Protein AF-A0A8X6VXZ6-F1 (afdb_monomer_lite)

pLDDT: mean 84.39, std 12.05, range [46.38, 98.5]

Foldseek 3Di:
DDPDDPDPDDVCVVDPDDPPDDPPPPVVVVVVVVVVVVVVVVVVVVVVVVVVVVVVVVVVVPDDDDADQADFDWDQAQDDDPPDDSVPDDRTDDRDGDDDDD

Radius of gyration: 27.89 Å; chains: 1; bounding box: 62×30×60 Å

Secondary structure (DSSP, 8-state):
----PPP---HHHHS---TTSPPPPHHHHHHHHHHHHHHHHHHHHHHHHHHHHHHHHHHHH-PPPPPPTT-EEEEE--PPPTTS-GGGS--EEEEEE-----

Sequence (102 aa):
MLFGRDLRLPADLLFSRPPDAPLVPVEYIEKLQAWMEEMHHLARERIGMASEKMKTRYDARATGHDLHESDRVWLWNPKRRKGLSPKLQTNWEGPYSHKKTE

Organism: Trichonephila clavipes (NCBI:txid2585209)

Structure (mmCIF, N/CA/C/O backbone):
data_AF-A0A8X6VXZ6-F1
#
_entry.id   AF-A0A8X6VXZ6-F1
#
loop_
_atom_site.group_PDB
_atom_site.id
_atom_site.type_symbol
_atom_site.label_atom_id
_atom_site.label_alt_id
_atom_site.label_comp_id
_atom_site.label_asym_id
_atom_site.label_entity_id
_atom_site.label_seq_id
_atom_site.pdbx_PDB_ins_code
_atom_site.Cartn_x
_atom_site.Cartn_y
_atom_site.Cartn_z
_atom_site.occupancy
_atom_site.B_iso_or_equiv
_atom_site.auth_seq_id
_atom_site.auth_comp_id
_atom_site.auth_asym_id
_atom_site.auth_atom_id
_atom_site.pdbx_PDB_model_num
ATOM 1 N N . MET A 1 1 ? -36.541 -16.446 -15.510 1.00 46.38 1 MET A N 1
ATOM 2 C CA . MET A 1 1 ? -36.824 -17.329 -14.359 1.00 46.38 1 MET A CA 1
ATOM 3 C C . MET A 1 1 ? -35.966 -16.871 -13.192 1.00 46.38 1 MET A C 1
ATOM 5 O O . MET A 1 1 ? -34.751 -16.889 -13.323 1.00 46.38 1 MET A O 1
ATOM 9 N N . LEU A 1 2 ? -36.586 -16.395 -12.109 1.00 50.66 2 LEU A N 1
ATOM 10 C CA . LEU A 1 2 ? -35.912 -15.992 -10.872 1.00 50.66 2 LEU A CA 1
ATOM 11 C C . LEU A 1 2 ? -36.234 -17.068 -9.829 1.00 50.66 2 LEU A C 1
ATOM 13 O O . LEU A 1 2 ? -37.326 -17.078 -9.275 1.00 50.66 2 LEU A O 1
ATOM 17 N N . PHE A 1 3 ? -35.331 -18.018 -9.598 1.00 59.31 3 PHE A N 1
ATOM 18 C CA . PHE A 1 3 ? -35.468 -18.919 -8.451 1.00 59.31 3 PHE A CA 1
ATOM 19 C C . PHE A 1 3 ? -34.805 -18.246 -7.248 1.00 59.31 3 PHE A C 1
ATOM 21 O O . PHE A 1 3 ? -33.683 -18.572 -6.875 1.00 59.31 3 PHE A O 1
ATOM 28 N N . GLY A 1 4 ? -35.480 -17.234 -6.703 1.00 61.75 4 GLY A N 1
ATOM 29 C CA . GLY A 1 4 ? -35.084 -16.551 -5.477 1.00 61.75 4 GLY A CA 1
ATOM 30 C C . GLY A 1 4 ? -35.921 -17.083 -4.325 1.00 61.75 4 GLY A C 1
ATOM 31 O O . GLY A 1 4 ? -37.127 -16.871 -4.298 1.00 61.75 4 GLY A O 1
ATOM 32 N N . ARG A 1 5 ? -35.298 -17.803 -3.392 1.00 70.12 5 ARG A N 1
ATOM 33 C CA . ARG A 1 5 ? -35.876 -17.963 -2.055 1.00 70.12 5 ARG A CA 1
ATOM 34 C C . ARG A 1 5 ? -35.703 -16.628 -1.341 1.00 70.12 5 ARG A C 1
ATOM 36 O O . ARG A 1 5 ? -34.630 -16.034 -1.463 1.00 70.12 5 ARG A O 1
ATOM 43 N N . ASP A 1 6 ? -36.719 -16.186 -0.609 1.00 68.50 6 ASP A N 1
ATOM 44 C CA . ASP A 1 6 ? -36.610 -14.980 0.207 1.00 68.50 6 ASP A CA 1
ATOM 45 C C . ASP A 1 6 ? -35.395 -15.095 1.136 1.00 68.50 6 ASP A C 1
ATOM 47 O O . ASP A 1 6 ? -35.172 -16.129 1.779 1.00 68.50 6 ASP A O 1
ATOM 51 N N . LEU A 1 7 ? -34.571 -14.044 1.162 1.00 68.94 7 LEU A N 1
ATOM 52 C CA . LEU A 1 7 ? -33.458 -13.932 2.099 1.00 68.94 7 LEU A CA 1
ATOM 53 C C . LEU A 1 7 ? -34.027 -14.078 3.511 1.00 68.94 7 LEU A C 1
ATOM 55 O O . LEU A 1 7 ? -34.847 -13.268 3.943 1.00 68.94 7 LEU A O 1
ATOM 59 N N . ARG A 1 8 ? -33.602 -15.124 4.229 1.00 72.50 8 ARG A N 1
ATOM 60 C CA . ARG A 1 8 ? -34.012 -15.349 5.616 1.00 72.50 8 ARG A CA 1
ATOM 61 C C . ARG A 1 8 ? -33.408 -14.243 6.477 1.00 72.50 8 ARG A C 1
ATOM 63 O O . ARG A 1 8 ? -32.251 -14.327 6.882 1.00 72.50 8 ARG A O 1
ATOM 70 N N . LEU A 1 9 ? -34.197 -13.199 6.708 1.00 74.94 9 LEU A N 1
ATOM 71 C CA . LEU A 1 9 ? -33.844 -12.102 7.596 1.00 74.94 9 LEU A CA 1
ATOM 72 C C . LEU A 1 9 ? -33.655 -12.644 9.024 1.00 74.94 9 LEU A C 1
ATOM 74 O O . LEU A 1 9 ? -34.444 -13.488 9.466 1.00 74.94 9 LEU A O 1
ATOM 78 N N . PRO A 1 10 ? -32.617 -12.186 9.745 1.00 77.94 10 PRO A N 1
ATOM 79 C CA . PRO A 1 10 ? -32.499 -12.395 11.181 1.00 77.94 10 PRO A CA 1
ATOM 80 C C . PRO A 1 10 ? -33.806 -12.044 11.899 1.00 77.94 10 PRO A C 1
ATOM 82 O O . PRO A 1 10 ? -34.454 -11.052 11.560 1.00 77.94 10 PRO A O 1
ATOM 85 N N . ALA A 1 11 ? -34.185 -12.850 12.895 1.00 72.44 11 ALA A N 1
ATOM 86 C CA . ALA A 1 11 ? -35.417 -12.654 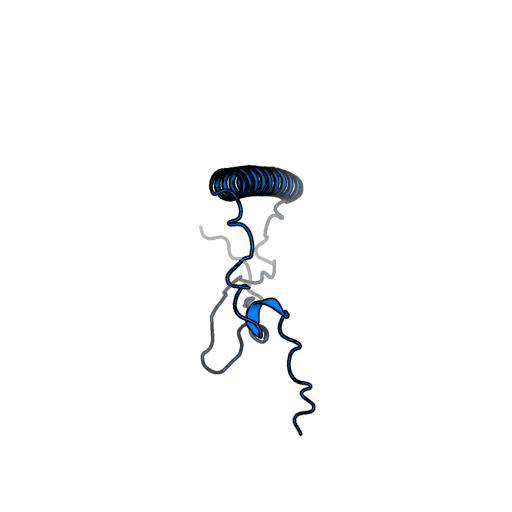13.660 1.00 72.44 11 ALA A CA 1
ATOM 87 C C . ALA A 1 11 ? -35.501 -11.239 14.256 1.00 72.44 11 ALA A C 1
ATOM 89 O O . ALA A 1 11 ? -36.569 -10.649 14.235 1.00 72.44 11 ALA A O 1
ATOM 90 N N . ASP A 1 12 ? -34.370 -10.659 14.655 1.00 66.19 12 ASP A N 1
ATOM 91 C CA . ASP A 1 12 ? -34.275 -9.307 15.224 1.00 66.19 12 ASP A CA 1
ATOM 92 C C . ASP A 1 12 ? -34.645 -8.172 14.245 1.00 66.19 12 ASP A C 1
ATOM 94 O O . ASP A 1 12 ? -34.887 -7.046 14.670 1.00 66.19 12 ASP A O 1
ATOM 98 N N . LEU A 1 13 ? -34.672 -8.439 12.931 1.00 72.69 13 LEU A N 1
ATOM 99 C CA . LEU A 1 13 ? -35.159 -7.490 11.916 1.00 72.69 13 LEU A CA 1
ATOM 100 C C . LEU A 1 13 ? -36.645 -7.682 11.605 1.00 72.69 13 LEU A C 1
ATOM 102 O O . LEU A 1 13 ? -37.321 -6.733 11.219 1.00 72.69 13 LEU A O 1
ATOM 106 N N . LEU A 1 14 ? -37.138 -8.915 11.734 1.00 78.56 14 LEU A N 1
ATOM 107 C CA . LEU A 1 14 ? -38.553 -9.245 11.549 1.00 78.56 14 LEU A CA 1
ATOM 108 C C . LEU A 1 14 ? -39.380 -8.884 12.786 1.00 78.56 14 LEU A C 1
ATOM 110 O O . LEU A 1 14 ? -40.548 -8.521 12.671 1.00 78.56 14 LEU A O 1
ATOM 114 N N . PHE A 1 15 ? -38.764 -8.976 13.960 1.00 73.56 15 PHE A N 1
ATOM 115 C CA . PHE A 1 15 ? -39.361 -8.692 15.246 1.00 73.56 15 PHE A CA 1
ATOM 116 C C . PHE A 1 15 ? -38.601 -7.541 15.883 1.00 73.56 15 PHE A C 1
ATOM 118 O O . PHE A 1 15 ? -37.424 -7.663 16.217 1.00 73.56 15 PHE A O 1
ATOM 125 N N . SER A 1 16 ? -39.296 -6.420 16.067 1.00 68.06 16 SER A N 1
ATOM 126 C CA . SER A 1 16 ? -38.805 -5.333 16.902 1.00 68.06 16 SER A CA 1
ATOM 127 C C . SER A 1 16 ? -38.389 -5.883 18.262 1.00 68.06 16 SER A C 1
ATOM 129 O O . SER A 1 16 ? -39.023 -6.796 18.799 1.00 68.06 16 SER A O 1
ATOM 131 N N . ARG A 1 17 ? -37.332 -5.298 18.826 1.00 70.25 17 ARG A N 1
ATOM 132 C CA . ARG A 1 17 ? -36.838 -5.632 20.159 1.00 70.25 17 ARG A CA 1
ATOM 133 C C . ARG A 1 17 ? -38.007 -5.746 21.162 1.00 70.25 17 ARG A C 1
ATOM 135 O O . ARG A 1 17 ? -38.827 -4.825 21.209 1.00 70.25 17 ARG A O 1
ATOM 142 N N . PRO A 1 18 ? -38.078 -6.821 21.972 1.00 74.88 18 PRO A N 1
ATOM 143 C CA . PRO A 1 18 ? -39.110 -6.962 22.993 1.00 74.88 18 PRO A CA 1
ATOM 144 C C . PRO A 1 18 ? -39.102 -5.749 23.937 1.00 74.88 18 PRO A C 1
ATOM 146 O O . PRO A 1 18 ? -38.007 -5.329 24.329 1.00 74.88 18 PRO A O 1
ATOM 149 N N . PRO A 1 19 ? -40.271 -5.211 24.336 1.00 72.25 19 PRO A N 1
ATOM 150 C CA . PRO A 1 19 ? -40.362 -4.034 25.207 1.00 72.25 19 PRO A CA 1
ATOM 151 C C . PRO A 1 19 ? -39.562 -4.171 26.512 1.00 72.25 19 PRO A C 1
ATOM 153 O O . PRO A 1 19 ? -38.964 -3.202 26.968 1.00 72.25 19 PRO A O 1
ATOM 156 N N . ASP A 1 20 ? -39.486 -5.394 27.048 1.00 72.44 20 ASP A N 1
ATOM 157 C CA . ASP A 1 20 ? -38.887 -5.701 28.354 1.00 72.44 20 ASP A CA 1
ATOM 158 C C . ASP A 1 20 ? -37.460 -6.266 28.270 1.00 72.44 20 ASP A C 1
ATOM 160 O O . ASP A 1 20 ? -36.890 -6.701 29.273 1.00 72.44 20 ASP A O 1
ATOM 164 N N . ALA A 1 21 ? -36.855 -6.302 27.079 1.00 70.06 21 ALA A N 1
ATOM 165 C CA . ALA A 1 21 ? -35.479 -6.766 26.957 1.00 70.06 21 ALA A CA 1
ATOM 166 C C . ALA A 1 21 ? -34.539 -5.775 27.675 1.00 70.06 21 ALA A C 1
ATOM 168 O O . ALA A 1 21 ? -34.590 -4.580 27.361 1.00 70.06 21 ALA A O 1
ATOM 169 N N . PRO A 1 22 ? -33.640 -6.226 28.572 1.00 72.12 22 PRO A N 1
ATOM 170 C CA . PRO A 1 22 ? -32.726 -5.334 29.279 1.00 72.12 22 PRO A CA 1
ATOM 171 C C . PRO A 1 22 ? -31.852 -4.567 28.283 1.00 72.12 22 PRO A C 1
ATOM 173 O O . PRO A 1 22 ? -31.318 -5.141 27.329 1.00 72.12 22 PRO A O 1
ATOM 176 N N . LEU A 1 23 ? -31.749 -3.242 28.440 1.00 71.25 23 LEU A N 1
ATOM 177 C CA . LEU A 1 23 ? -30.810 -2.420 27.668 1.00 71.25 23 LEU A CA 1
ATOM 178 C C . LEU A 1 23 ? -29.414 -3.020 27.801 1.00 71.25 23 LEU A C 1
ATOM 180 O O . LEU A 1 23 ? -28.932 -3.230 28.911 1.00 71.25 23 LEU A O 1
ATOM 184 N N . VAL A 1 24 ? -28.795 -3.333 26.658 1.00 68.06 24 VAL A N 1
ATOM 185 C CA . VAL A 1 24 ? -27.375 -3.674 26.635 1.00 68.06 24 VAL A CA 1
ATOM 186 C C . VAL A 1 24 ? -26.660 -2.487 27.283 1.00 68.06 24 VAL A C 1
ATOM 188 O O . VAL A 1 24 ? -26.914 -1.358 26.848 1.00 68.06 24 VAL A O 1
ATOM 191 N N . PRO A 1 25 ? -25.848 -2.694 28.334 1.00 81.88 25 PRO A N 1
ATOM 192 C CA . PRO A 1 25 ? -25.187 -1.589 29.010 1.00 81.88 25 PRO A CA 1
ATOM 193 C C . PRO A 1 25 ? -24.391 -0.770 27.994 1.00 81.88 25 PRO A C 1
ATOM 195 O O . PRO A 1 25 ? -23.624 -1.339 27.216 1.00 81.88 25 PRO A O 1
ATOM 198 N N . VAL A 1 26 ? -24.584 0.550 27.985 1.00 81.88 26 VAL A N 1
ATOM 199 C CA . VAL A 1 26 ? -23.897 1.467 27.055 1.00 81.88 26 VAL A CA 1
ATOM 200 C C . VAL A 1 26 ? -22.378 1.273 27.135 1.00 81.88 26 VAL A C 1
ATOM 202 O O . VAL A 1 26 ? -21.718 1.174 26.106 1.00 81.88 26 VAL A O 1
ATOM 205 N N . GLU A 1 27 ? -21.861 1.033 28.341 1.00 87.06 27 GLU A N 1
ATOM 206 C CA . GLU A 1 27 ? -20.456 0.704 28.610 1.00 87.06 27 GLU A CA 1
ATOM 207 C C . GLU A 1 27 ? -19.949 -0.523 27.833 1.00 87.06 27 GLU A C 1
ATOM 209 O O . GLU A 1 27 ? -18.807 -0.555 27.377 1.00 87.06 27 GLU A O 1
ATOM 214 N N . TYR A 1 28 ? -20.786 -1.553 27.662 1.00 87.56 28 TYR A N 1
ATOM 215 C CA . TYR A 1 28 ? -20.409 -2.745 26.902 1.00 87.56 28 TYR A CA 1
ATOM 216 C C . TYR A 1 28 ? -20.268 -2.425 25.412 1.00 87.56 28 TYR A C 1
ATOM 218 O O . TYR A 1 28 ? -19.330 -2.897 24.769 1.00 87.56 28 TYR A O 1
ATOM 226 N N . ILE A 1 29 ? -21.177 -1.606 24.873 1.00 90.12 29 ILE A N 1
ATOM 227 C CA . ILE A 1 29 ? -21.142 -1.180 23.470 1.00 90.12 29 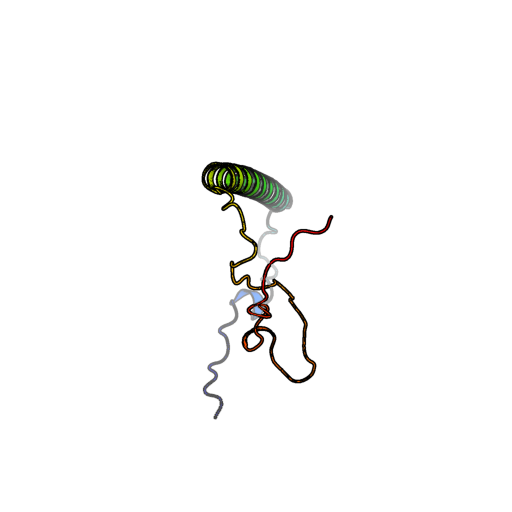ILE A CA 1
ATOM 228 C C . ILE A 1 29 ? -19.908 -0.311 23.219 1.00 90.12 29 ILE A C 1
ATOM 230 O O . ILE A 1 29 ? -19.175 -0.571 22.267 1.00 90.12 29 ILE A O 1
ATOM 234 N N . GLU A 1 30 ? -19.640 0.664 24.087 1.00 92.31 30 GLU A N 1
ATOM 235 C CA . GLU A 1 30 ? -18.468 1.543 23.988 1.00 92.31 30 GLU A CA 1
ATOM 236 C C . GLU A 1 30 ? -17.161 0.747 24.065 1.00 92.31 30 GLU A C 1
ATOM 238 O O . GLU A 1 30 ? -16.273 0.910 23.226 1.00 92.31 30 GLU A O 1
ATOM 243 N N . LYS A 1 31 ? -17.065 -0.196 25.010 1.00 95.31 31 LYS A N 1
ATOM 244 C CA . LYS A 1 31 ? -15.904 -1.084 25.134 1.00 95.31 31 LYS A CA 1
ATOM 245 C C . LYS A 1 31 ? -15.706 -1.946 23.889 1.00 95.31 31 LYS A C 1
ATOM 247 O O . LYS A 1 31 ? -14.573 -2.140 23.449 1.00 95.31 31 LYS A O 1
ATOM 252 N N . LEU A 1 32 ? -16.791 -2.478 23.327 1.00 93.94 32 LEU A N 1
ATOM 253 C CA . LEU A 1 32 ? -16.734 -3.290 22.115 1.00 93.94 32 LEU A CA 1
ATOM 254 C C . LEU A 1 32 ? -16.266 -2.466 20.913 1.00 93.94 32 LEU A C 1
ATOM 256 O O . LEU A 1 32 ? -15.419 -2.931 20.154 1.00 93.94 32 LEU A O 1
ATOM 260 N N . GLN A 1 33 ? -16.786 -1.248 20.760 1.00 95.81 33 GLN A N 1
ATOM 261 C CA . GLN A 1 33 ? -16.386 -0.330 19.695 1.00 95.81 33 GLN A CA 1
ATOM 262 C C . GLN A 1 33 ? -14.903 0.034 19.798 1.00 95.81 33 GLN A C 1
ATOM 264 O O . GLN A 1 33 ? -14.184 -0.115 18.811 1.00 95.81 33 GLN A O 1
ATOM 269 N N . ALA A 1 34 ? -14.432 0.410 20.990 1.00 96.94 34 ALA A N 1
ATOM 270 C CA . ALA A 1 34 ? -13.025 0.728 21.224 1.00 96.94 34 ALA A CA 1
ATOM 271 C C . ALA A 1 34 ? -12.108 -0.460 20.887 1.00 96.94 34 ALA A C 1
ATOM 273 O O . ALA A 1 34 ? -11.103 -0.303 20.195 1.00 96.94 34 ALA A O 1
ATOM 274 N N . TRP A 1 35 ? -12.489 -1.671 21.306 1.00 97.62 35 TRP A N 1
ATOM 275 C CA . TRP A 1 35 ? -11.713 -2.873 21.007 1.00 97.62 35 TRP A CA 1
ATOM 276 C C . TRP A 1 35 ? -11.680 -3.195 19.506 1.00 97.62 35 TRP A C 1
ATOM 278 O O . TRP A 1 35 ? -10.636 -3.561 18.967 1.00 97.62 35 TRP A O 1
ATOM 288 N N . MET A 1 36 ? -12.804 -3.033 18.802 1.00 97.94 36 MET A N 1
ATOM 289 C CA . MET A 1 36 ? -12.854 -3.214 17.348 1.00 97.94 36 MET A CA 1
ATOM 290 C C . MET A 1 36 ? -11.982 -2.195 16.611 1.00 97.94 36 MET A C 1
ATOM 292 O O . MET A 1 36 ? -11.310 -2.558 15.643 1.00 97.94 36 MET A O 1
ATOM 296 N N . GLU A 1 37 ? -11.973 -0.942 17.061 1.00 98.12 37 GLU A N 1
ATOM 297 C CA . GLU A 1 37 ? -11.143 0.113 16.482 1.00 98.12 37 GLU A CA 1
ATOM 298 C C . GLU A 1 37 ? -9.649 -0.188 16.656 1.00 98.12 37 GLU A C 1
ATOM 300 O O . GLU A 1 37 ? -8.893 -0.138 15.681 1.00 98.12 37 GLU A O 1
ATOM 305 N N . GLU A 1 38 ? -9.241 -0.610 17.854 1.00 98.19 38 GLU A N 1
ATOM 306 C CA . GLU A 1 38 ? -7.866 -1.019 18.150 1.00 98.19 38 GLU A CA 1
ATOM 307 C C . GLU A 1 38 ? -7.430 -2.216 17.290 1.00 98.19 38 GLU A C 1
ATOM 309 O O . GLU A 1 38 ? -6.381 -2.186 16.639 1.00 98.19 38 GLU A O 1
ATOM 314 N N . MET A 1 39 ? -8.265 -3.255 17.208 1.00 98.19 39 MET A N 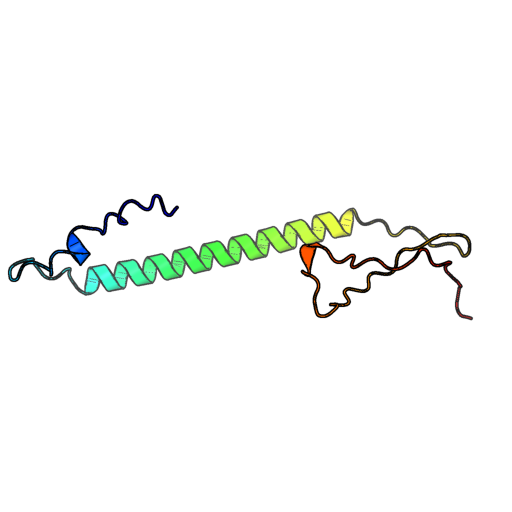1
ATOM 315 C CA . MET A 1 39 ? -7.979 -4.443 16.399 1.00 98.19 39 MET A CA 1
ATOM 316 C C . MET A 1 39 ? -7.879 -4.113 14.907 1.00 98.19 39 MET A C 1
ATOM 318 O O . MET A 1 39 ? -7.014 -4.643 14.203 1.00 98.19 39 MET A O 1
ATOM 322 N N . HIS A 1 40 ? -8.734 -3.218 14.412 1.00 98.06 40 HIS A N 1
ATOM 323 C CA . HIS A 1 40 ? -8.674 -2.754 13.032 1.00 98.06 40 HIS A CA 1
ATOM 324 C C . HIS A 1 40 ? -7.403 -1.936 12.762 1.00 98.06 40 HIS A C 1
ATOM 326 O O . HIS A 1 40 ? -6.759 -2.134 11.726 1.00 98.06 40 HIS A O 1
ATOM 332 N N . HIS A 1 41 ? -7.002 -1.067 13.693 1.00 98.38 41 HIS A N 1
ATOM 333 C CA . HIS A 1 41 ? -5.748 -0.322 13.600 1.00 98.38 41 HIS A CA 1
ATOM 334 C C . HIS A 1 41 ? -4.548 -1.270 13.513 1.00 98.38 41 HIS A C 1
ATOM 336 O O . HIS A 1 41 ? -3.764 -1.193 12.564 1.00 98.38 41 HIS A O 1
ATOM 342 N N . LEU A 1 42 ? -4.470 -2.239 14.429 1.00 98.31 42 LEU A N 1
ATOM 343 C CA . LEU A 1 42 ? -3.419 -3.252 14.448 1.00 98.31 42 LEU A CA 1
ATOM 344 C C . LEU A 1 42 ? -3.373 -4.051 13.139 1.00 98.31 42 LEU A C 1
ATOM 346 O O . LEU A 1 42 ? -2.298 -4.286 12.580 1.00 98.31 42 LEU A O 1
ATOM 350 N N . ALA A 1 43 ? -4.531 -4.458 12.614 1.00 98.31 43 ALA A N 1
ATOM 351 C CA . ALA A 1 43 ? -4.605 -5.158 11.337 1.00 98.31 43 ALA A CA 1
ATOM 352 C C . ALA A 1 43 ? -4.048 -4.299 10.188 1.00 98.31 43 ALA A C 1
ATOM 354 O O . ALA A 1 43 ? -3.258 -4.793 9.379 1.00 98.31 43 ALA A O 1
ATOM 355 N N . ARG A 1 44 ? -4.400 -3.008 10.132 1.00 98.38 44 ARG A N 1
ATOM 356 C CA . ARG A 1 44 ? -3.899 -2.079 9.106 1.00 98.38 44 ARG A CA 1
ATOM 357 C C . ARG A 1 44 ? -2.391 -1.879 9.186 1.00 98.38 44 ARG A C 1
ATOM 359 O O . ARG A 1 44 ? -1.730 -1.941 8.150 1.00 98.38 44 ARG A O 1
ATOM 366 N N . GLU A 1 45 ? -1.838 -1.709 10.382 1.00 98.50 45 GLU A N 1
ATOM 367 C CA . GLU A 1 45 ? -0.387 -1.608 10.575 1.00 98.50 45 GLU A CA 1
ATOM 368 C C . GLU A 1 45 ? 0.337 -2.866 10.089 1.00 98.50 45 GLU A C 1
ATOM 370 O O . GLU A 1 45 ? 1.332 -2.787 9.365 1.00 98.50 45 GLU A O 1
ATOM 375 N N . ARG A 1 46 ? -0.186 -4.049 10.436 1.00 98.38 46 ARG A N 1
ATOM 376 C CA . ARG A 1 46 ? 0.389 -5.335 10.018 1.00 98.38 46 ARG A CA 1
ATOM 377 C C . ARG A 1 46 ? 0.354 -5.513 8.506 1.00 98.38 46 ARG A C 1
ATOM 379 O O . ARG A 1 46 ? 1.352 -5.954 7.935 1.00 98.38 46 ARG A O 1
ATOM 386 N N . ILE A 1 47 ? -0.747 -5.134 7.858 1.00 98.38 47 ILE A N 1
ATOM 387 C CA . ILE A 1 47 ? -0.861 -5.133 6.394 1.00 98.38 47 ILE A CA 1
ATOM 388 C C . ILE A 1 47 ? 0.170 -4.178 5.780 1.00 98.38 47 ILE A C 1
ATOM 390 O O . ILE A 1 47 ? 0.871 -4.571 4.848 1.00 98.38 47 ILE A O 1
ATOM 394 N N . GLY A 1 48 ? 0.315 -2.967 6.327 1.00 98.19 48 GLY A N 1
ATOM 395 C CA . GLY A 1 48 ? 1.305 -1.988 5.871 1.00 98.19 48 GLY A CA 1
ATOM 396 C C . GLY A 1 48 ? 2.736 -2.524 5.950 1.00 98.19 48 GLY A C 1
ATOM 397 O O . GLY A 1 48 ? 3.450 -2.537 4.948 1.00 98.19 48 GLY A O 1
ATOM 398 N N . MET A 1 49 ? 3.131 -3.071 7.103 1.00 98.25 49 MET A N 1
ATOM 399 C CA . MET A 1 49 ? 4.457 -3.672 7.291 1.00 98.25 49 MET A CA 1
ATOM 400 C C . MET A 1 49 ? 4.705 -4.866 6.360 1.00 98.25 49 MET A C 1
ATOM 402 O O . MET A 1 49 ? 5.794 -5.013 5.803 1.00 98.25 49 MET A O 1
ATOM 406 N N . ALA A 1 50 ? 3.705 -5.734 6.179 1.00 98.06 50 ALA A N 1
ATOM 407 C CA . ALA A 1 50 ? 3.815 -6.877 5.279 1.00 98.06 50 ALA A CA 1
ATOM 408 C C . ALA A 1 50 ? 3.956 -6.436 3.814 1.00 98.06 50 ALA A C 1
ATOM 410 O O . ALA A 1 50 ? 4.760 -7.015 3.080 1.00 98.06 50 ALA A O 1
ATOM 411 N N . SER A 1 51 ? 3.215 -5.400 3.409 1.00 97.88 51 SER A N 1
ATOM 412 C CA . SER A 1 51 ? 3.310 -4.793 2.081 1.00 97.88 51 SER A CA 1
ATOM 413 C C . SER A 1 51 ? 4.701 -4.218 1.830 1.00 97.88 51 SER A C 1
ATOM 415 O O . SER A 1 51 ? 5.296 -4.518 0.797 1.00 97.88 51 SER A O 1
ATOM 417 N N . GLU A 1 52 ? 5.257 -3.468 2.784 1.00 97.75 52 GLU A N 1
ATOM 418 C CA . GLU A 1 52 ? 6.602 -2.900 2.643 1.00 97.75 52 GLU A CA 1
ATOM 419 C C . GLU A 1 52 ? 7.657 -4.004 2.535 1.00 97.75 52 GLU A C 1
ATOM 421 O O . GLU A 1 52 ? 8.438 -4.033 1.588 1.00 97.75 52 GLU A O 1
ATOM 426 N N . LYS A 1 53 ? 7.602 -5.014 3.414 1.00 97.50 53 LYS A N 1
ATOM 427 C CA . LYS A 1 53 ? 8.504 -6.175 3.343 1.00 97.50 53 LYS A CA 1
ATOM 428 C C . LYS A 1 53 ? 8.398 -6.914 2.006 1.00 97.50 53 LYS A C 1
ATOM 430 O O . LYS A 1 53 ? 9.394 -7.432 1.495 1.00 97.50 53 LYS A O 1
ATOM 435 N N . MET A 1 54 ? 7.192 -7.013 1.449 1.00 96.88 54 MET A N 1
ATOM 436 C CA . MET A 1 54 ? 6.970 -7.627 0.143 1.00 96.88 54 MET A CA 1
ATOM 437 C C . MET A 1 54 ? 7.581 -6.788 -0.979 1.00 96.88 54 MET A C 1
ATOM 439 O O . MET A 1 54 ? 8.263 -7.361 -1.829 1.00 96.88 54 MET A O 1
ATOM 443 N N . LYS A 1 55 ? 7.392 -5.466 -0.946 1.00 95.62 55 LYS A N 1
ATOM 444 C CA . LYS A 1 55 ? 7.995 -4.520 -1.887 1.00 95.62 55 LYS A CA 1
ATOM 445 C C . LYS A 1 55 ? 9.519 -4.597 -1.844 1.00 95.62 55 LYS A C 1
ATOM 447 O O . LYS A 1 55 ? 10.121 -4.883 -2.868 1.00 95.62 55 LYS A O 1
ATOM 452 N N . THR A 1 56 ? 10.139 -4.493 -0.667 1.00 95.31 56 THR A N 1
ATOM 453 C CA . THR A 1 56 ? 11.602 -4.591 -0.529 1.00 95.31 56 THR A CA 1
ATOM 454 C C . THR A 1 56 ? 12.143 -5.901 -1.103 1.00 95.31 56 THR A C 1
ATOM 456 O O . THR A 1 56 ? 13.161 -5.912 -1.789 1.00 95.31 56 THR A O 1
ATOM 459 N N . ARG A 1 57 ? 11.459 -7.029 -0.858 1.00 95.00 57 ARG A N 1
ATOM 460 C CA . ARG A 1 57 ? 11.863 -8.330 -1.412 1.00 95.00 57 ARG A CA 1
ATOM 461 C C . ARG A 1 57 ? 11.708 -8.390 -2.933 1.00 95.00 57 ARG A C 1
ATOM 463 O O . ARG A 1 57 ? 12.507 -9.061 -3.581 1.00 95.00 57 ARG A O 1
ATOM 470 N N . TYR A 1 58 ? 10.666 -7.768 -3.478 1.00 92.56 58 TYR A N 1
ATOM 471 C CA . TYR A 1 58 ? 10.463 -7.673 -4.920 1.00 92.56 58 TYR A CA 1
ATOM 472 C C . TYR A 1 58 ? 11.563 -6.823 -5.554 1.00 92.56 58 TYR A C 1
ATOM 474 O O . TYR A 1 58 ? 12.248 -7.310 -6.445 1.00 92.56 58 TYR A O 1
ATOM 482 N N . ASP A 1 59 ? 11.800 -5.624 -5.024 1.00 90.94 59 ASP A N 1
ATOM 483 C CA . ASP A 1 59 ? 12.797 -4.680 -5.531 1.00 90.94 59 ASP A CA 1
ATOM 484 C C . ASP A 1 59 ? 14.214 -5.271 -5.458 1.00 90.94 59 ASP A C 1
ATOM 486 O O . ASP A 1 59 ? 14.973 -5.173 -6.415 1.00 90.94 59 ASP A O 1
ATOM 490 N N . ALA A 1 60 ? 14.549 -5.996 -4.384 1.00 89.88 60 ALA A N 1
ATOM 491 C CA . ALA A 1 60 ? 15.830 -6.700 -4.269 1.00 89.88 60 ALA A CA 1
ATOM 492 C C . ALA A 1 60 ? 16.025 -7.813 -5.319 1.00 89.88 60 ALA A C 1
ATOM 494 O O . ALA A 1 60 ? 17.156 -8.195 -5.610 1.00 89.88 60 ALA A O 1
ATOM 495 N N . ARG A 1 61 ? 14.936 -8.371 -5.862 1.00 87.62 61 ARG A N 1
ATOM 496 C CA . ARG A 1 61 ? 14.962 -9.386 -6.931 1.00 87.62 61 ARG A CA 1
ATOM 497 C C . ARG A 1 61 ? 14.763 -8.792 -8.320 1.00 87.62 61 ARG A C 1
ATOM 499 O O . ARG A 1 61 ? 14.988 -9.493 -9.302 1.00 87.62 61 ARG A O 1
ATOM 506 N N . ALA A 1 62 ? 14.307 -7.549 -8.408 1.00 83.00 62 ALA A N 1
ATOM 507 C CA . ALA A 1 62 ? 14.081 -6.861 -9.661 1.00 83.00 62 ALA A CA 1
ATOM 508 C C . ALA A 1 62 ? 15.438 -6.447 -10.238 1.00 83.00 62 ALA A C 1
ATOM 510 O O . ALA A 1 62 ? 15.925 -5.341 -10.026 1.00 83.00 62 ALA A O 1
ATOM 511 N N . THR A 1 63 ? 16.082 -7.363 -10.954 1.00 77.06 63 THR A N 1
ATOM 512 C CA . THR A 1 63 ? 17.242 -7.023 -11.772 1.00 77.06 63 THR A CA 1
ATOM 513 C C . THR A 1 63 ? 16.735 -6.301 -13.017 1.00 77.06 63 THR A C 1
ATOM 515 O O . THR A 1 63 ? 15.932 -6.850 -13.771 1.00 77.06 63 THR A O 1
ATOM 518 N N . GLY A 1 64 ? 17.164 -5.055 -13.219 1.00 72.62 64 GLY A N 1
ATOM 519 C CA . GLY A 1 64 ? 16.951 -4.371 -14.490 1.00 72.62 64 GLY A CA 1
ATOM 520 C C . GLY A 1 64 ? 17.719 -5.106 -15.584 1.00 72.62 64 GLY A C 1
ATOM 521 O O . GLY A 1 64 ? 18.904 -5.385 -15.415 1.00 72.62 64 GLY A O 1
ATOM 522 N N . HIS A 1 65 ? 17.047 -5.451 -16.679 1.00 74.56 65 HIS A N 1
ATOM 523 C CA . HIS A 1 65 ? 17.743 -5.849 -17.897 1.00 74.56 65 HIS A CA 1
ATOM 524 C C . HIS A 1 65 ? 18.164 -4.587 -18.642 1.00 74.56 65 HIS A C 1
ATOM 526 O O . HIS A 1 65 ? 17.336 -3.699 -18.860 1.00 74.56 65 HIS A O 1
ATOM 532 N N . ASP A 1 66 ? 19.436 -4.519 -19.030 1.00 79.94 66 ASP A N 1
ATOM 533 C CA . ASP A 1 66 ? 19.910 -3.478 -19.933 1.00 79.94 66 ASP A CA 1
ATOM 534 C C . ASP A 1 66 ? 19.196 -3.647 -21.277 1.00 79.94 66 ASP A C 1
ATOM 536 O O . ASP A 1 66 ? 19.305 -4.686 -21.924 1.00 79.94 66 ASP A O 1
ATOM 540 N N . LEU A 1 67 ? 18.414 -2.638 -21.666 1.00 81.25 67 LEU A N 1
ATOM 541 C CA . LEU A 1 67 ? 17.703 -2.632 -22.940 1.00 81.25 67 LEU A CA 1
ATOM 542 C C . LEU A 1 67 ? 18.658 -2.206 -24.055 1.00 81.25 67 LEU A C 1
ATOM 544 O O . LEU A 1 67 ? 19.165 -1.078 -24.072 1.00 81.25 67 LEU A O 1
ATOM 548 N N . HIS A 1 68 ? 18.866 -3.093 -25.018 1.00 82.31 68 HIS A N 1
ATOM 549 C CA . HIS A 1 68 ? 19.615 -2.809 -26.233 1.00 82.31 68 HIS A CA 1
ATOM 550 C C . HIS A 1 68 ? 18.687 -2.280 -27.336 1.00 82.31 68 HIS A C 1
ATOM 552 O O . HIS A 1 68 ? 17.478 -2.491 -27.322 1.00 82.31 68 HIS A O 1
ATOM 558 N N . GLU A 1 69 ? 19.236 -1.564 -28.318 1.00 80.44 69 GLU A N 1
ATOM 559 C CA . GLU A 1 69 ? 18.451 -0.938 -29.403 1.00 80.44 69 GLU A CA 1
ATOM 560 C C . GLU A 1 69 ? 17.675 -1.946 -30.274 1.00 80.44 69 GLU A C 1
ATOM 562 O O . GLU A 1 69 ? 16.681 -1.612 -30.919 1.00 80.44 69 GLU A O 1
ATOM 567 N N . SER A 1 70 ? 18.092 -3.210 -30.270 1.00 79.56 70 SER A N 1
ATOM 568 C CA . SER A 1 70 ? 17.403 -4.314 -30.941 1.00 79.56 70 SER A CA 1
ATOM 569 C C . SER A 1 70 ? 16.241 -4.910 -30.140 1.00 79.56 70 SER A C 1
ATOM 571 O O . SER A 1 70 ? 15.501 -5.740 -30.675 1.00 79.56 70 SER A O 1
ATOM 573 N N . ASP A 1 71 ? 16.071 -4.523 -28.876 1.00 87.12 71 ASP A N 1
ATOM 574 C CA . ASP A 1 71 ? 15.096 -5.151 -27.995 1.00 87.12 71 ASP A CA 1
ATOM 575 C C . ASP A 1 71 ? 13.682 -4.670 -28.308 1.00 87.12 71 ASP A C 1
ATOM 577 O O . ASP A 1 71 ? 13.406 -3.481 -28.511 1.00 87.12 71 ASP A O 1
ATOM 581 N N . ARG A 1 72 ? 12.758 -5.633 -28.344 1.00 87.25 72 ARG A N 1
ATOM 582 C CA . ARG A 1 72 ? 11.330 -5.378 -28.511 1.00 87.25 72 ARG A CA 1
ATOM 583 C C . ARG A 1 72 ? 10.693 -5.210 -27.145 1.00 87.25 72 ARG A C 1
ATOM 585 O O . ARG A 1 72 ? 10.597 -6.169 -26.383 1.00 87.25 72 ARG A O 1
ATOM 592 N N . VAL A 1 73 ? 10.210 -4.008 -26.872 1.00 88.38 73 VAL A N 1
ATOM 593 C CA . VAL A 1 73 ? 9.588 -3.651 -25.597 1.00 88.38 73 VAL A CA 1
ATOM 594 C C . VAL A 1 73 ? 8.092 -3.420 -25.759 1.00 88.38 73 VAL A C 1
ATOM 596 O O . VAL A 1 73 ? 7.620 -2.899 -26.772 1.00 88.38 73 VAL A O 1
ATOM 599 N N . TRP A 1 74 ? 7.335 -3.817 -24.741 1.00 90.44 74 TRP A N 1
ATOM 600 C CA . TRP A 1 74 ? 5.920 -3.486 -24.616 1.00 90.44 74 TRP A CA 1
ATOM 601 C C . TRP A 1 74 ? 5.775 -2.248 -23.739 1.00 90.44 74 TRP A C 1
ATOM 603 O O . TRP A 1 74 ? 6.308 -2.192 -22.632 1.00 90.44 74 TRP A O 1
ATOM 613 N N . LEU A 1 75 ? 5.036 -1.260 -24.228 1.00 90.25 75 LEU A N 1
ATOM 614 C CA . LEU A 1 75 ? 4.728 -0.045 -23.495 1.00 90.25 75 LEU A CA 1
ATOM 615 C C . LEU A 1 75 ? 3.484 -0.272 -22.636 1.00 90.25 75 LEU A C 1
ATOM 617 O O . LEU A 1 75 ? 2.425 -0.640 -23.146 1.00 90.25 75 LEU A O 1
ATOM 621 N N . TRP A 1 76 ? 3.592 -0.011 -21.336 1.00 90.81 76 TRP A N 1
ATOM 622 C CA . TRP A 1 76 ? 2.422 0.051 -20.467 1.00 90.81 76 TRP A CA 1
ATOM 623 C C . TRP A 1 76 ? 1.634 1.336 -20.747 1.00 90.81 76 TRP A C 1
ATOM 625 O O . TRP A 1 76 ? 2.063 2.434 -20.398 1.00 90.81 76 TRP A O 1
ATOM 635 N N . ASN A 1 77 ? 0.472 1.195 -21.379 1.00 89.88 77 ASN A N 1
ATOM 636 C CA . ASN A 1 77 ? -0.425 2.278 -21.751 1.00 89.88 77 ASN A CA 1
ATOM 637 C C . ASN A 1 77 ? -1.882 1.941 -21.376 1.00 89.88 77 ASN A C 1
ATOM 639 O O . ASN A 1 77 ? -2.657 1.487 -22.223 1.00 89.88 77 ASN A O 1
ATOM 643 N N . PRO A 1 78 ? -2.288 2.136 -20.108 1.00 86.62 78 PRO A N 1
ATOM 644 C CA . PRO A 1 78 ? -3.629 1.806 -19.632 1.00 86.62 78 PRO A CA 1
ATOM 645 C C . PRO A 1 78 ? -4.671 2.815 -20.150 1.00 86.62 78 PRO A C 1
ATOM 647 O O . PRO A 1 78 ? -5.173 3.672 -19.420 1.00 86.62 7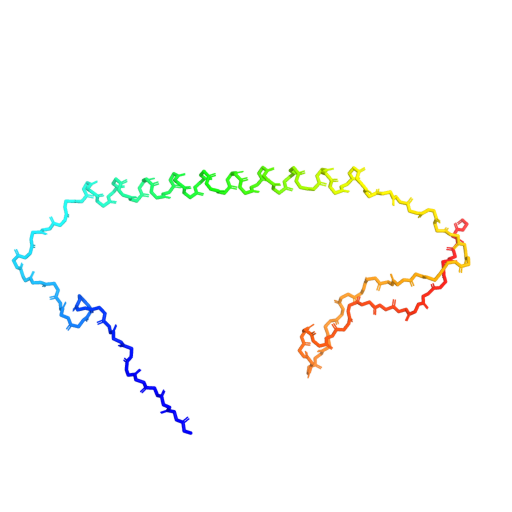8 PRO A O 1
ATOM 650 N N . LYS A 1 79 ? -5.010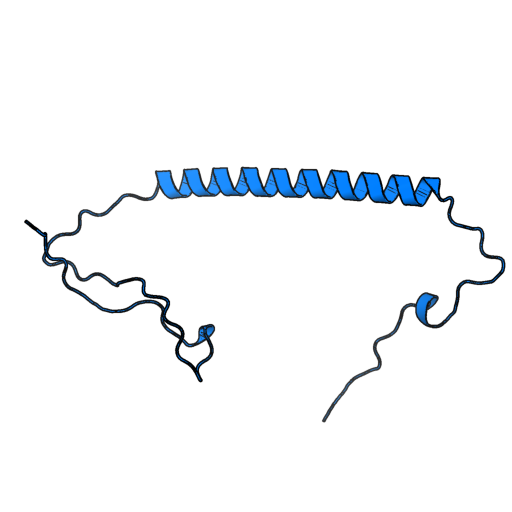 2.720 -21.438 1.00 86.88 79 LYS A N 1
ATOM 651 C CA . LYS A 1 79 ? -6.036 3.538 -22.094 1.00 86.88 79 LYS A CA 1
ATOM 652 C C . LYS A 1 79 ? -7.396 2.862 -21.999 1.00 86.88 79 LYS A C 1
ATOM 654 O O . LYS A 1 79 ? -7.606 1.771 -22.521 1.00 86.88 79 LYS A O 1
ATOM 659 N N . ARG A 1 80 ? -8.369 3.565 -21.415 1.00 86.50 80 ARG A N 1
ATOM 660 C CA . ARG A 1 80 ? -9.765 3.113 -21.408 1.00 86.50 80 ARG A CA 1
ATOM 661 C C . ARG A 1 80 ? -10.458 3.478 -22.714 1.00 86.50 80 ARG A C 1
ATOM 663 O O . ARG A 1 80 ? -10.576 4.656 -23.046 1.00 86.50 80 ARG A O 1
ATOM 670 N N . ARG A 1 81 ? -10.984 2.482 -23.429 1.00 86.88 81 ARG A N 1
ATOM 671 C CA . ARG A 1 81 ? -11.840 2.702 -24.610 1.00 86.88 81 ARG A CA 1
ATOM 672 C C . ARG A 1 81 ? -13.309 2.697 -24.183 1.00 86.88 81 ARG A C 1
ATOM 674 O O . ARG A 1 81 ? -13.759 1.767 -23.515 1.00 86.88 81 ARG A O 1
ATOM 681 N N . LYS A 1 82 ? -14.063 3.742 -24.543 1.00 89.75 82 LYS A N 1
ATOM 682 C CA . LYS A 1 82 ? -15.515 3.784 -24.296 1.00 89.75 82 LYS A CA 1
ATOM 683 C C . LYS A 1 82 ? -16.194 2.627 -25.044 1.00 89.75 82 LYS A C 1
ATOM 685 O O . LYS A 1 82 ? -15.816 2.327 -26.170 1.00 89.75 82 LYS A O 1
ATOM 690 N N . GLY A 1 83 ? -17.177 1.986 -24.412 1.00 90.12 83 GLY A N 1
ATOM 691 C CA . GLY A 1 83 ? -17.938 0.871 -24.998 1.00 90.12 83 GLY A CA 1
ATOM 692 C C . GLY A 1 83 ? -17.324 -0.525 -24.819 1.00 90.12 83 GLY A C 1
ATOM 693 O O . GLY A 1 83 ? -17.944 -1.505 -25.210 1.00 90.12 83 GLY A O 1
ATOM 694 N N . LEU A 1 84 ? -16.149 -0.641 -24.195 1.00 86.81 84 LEU A N 1
ATOM 695 C CA . LEU A 1 84 ? -15.492 -1.915 -23.880 1.00 86.81 84 LEU A CA 1
ATOM 696 C C . LEU A 1 84 ? -15.247 -2.011 -22.369 1.00 86.81 84 LEU A C 1
ATOM 698 O O . LEU A 1 84 ? -14.926 -1.011 -21.723 1.00 86.81 84 LEU A O 1
ATOM 702 N N . SER A 1 85 ? -15.387 -3.208 -21.795 1.00 88.38 85 SER A N 1
ATOM 703 C CA . SER A 1 85 ? -15.119 -3.402 -20.368 1.00 88.38 85 SER A CA 1
ATOM 704 C C . SER A 1 85 ? -13.605 -3.329 -20.098 1.00 88.38 85 SER A C 1
ATOM 706 O O . SER A 1 85 ? -12.825 -3.876 -20.879 1.00 88.38 85 SER A O 1
ATOM 708 N N . PRO A 1 86 ? -13.152 -2.708 -18.991 1.00 87.12 86 PRO A N 1
ATOM 709 C CA . PRO A 1 86 ? -11.721 -2.585 -18.691 1.00 87.12 86 PRO A CA 1
ATOM 710 C C . PRO A 1 86 ? -10.973 -3.922 -18.593 1.00 87.12 86 PRO A C 1
ATOM 712 O O . PRO A 1 86 ? -9.776 -3.969 -18.832 1.00 87.12 86 PRO A O 1
ATOM 715 N N . LYS A 1 87 ? -11.669 -5.017 -18.256 1.00 87.62 87 LYS A N 1
ATOM 716 C CA . LYS A 1 87 ? -11.077 -6.363 -18.164 1.00 87.62 87 LYS A CA 1
ATOM 717 C C . LYS A 1 87 ? -10.789 -6.996 -19.527 1.00 87.62 87 LYS A C 1
ATOM 719 O O . LYS A 1 87 ? -9.957 -7.889 -19.604 1.00 87.62 87 LYS A O 1
ATOM 724 N N . LEU A 1 88 ? -11.496 -6.563 -20.571 1.00 87.00 88 LEU A N 1
ATOM 725 C CA . LEU A 1 88 ? -11.303 -7.027 -21.948 1.00 87.00 88 LEU A CA 1
ATOM 726 C C . LEU A 1 88 ? -10.372 -6.099 -22.742 1.00 87.00 88 LEU A C 1
ATOM 728 O O . LEU A 1 88 ? -10.214 -6.265 -23.948 1.00 87.00 88 LEU A O 1
ATOM 732 N N . GLN A 1 89 ? -9.785 -5.098 -22.083 1.00 89.12 89 GLN A N 1
ATOM 733 C CA . GLN A 1 89 ? -8.851 -4.162 -22.691 1.00 89.12 89 GLN A CA 1
ATOM 734 C C . GLN A 1 89 ? -7.418 -4.553 -22.343 1.00 89.12 89 GLN A C 1
ATOM 736 O O . GLN A 1 89 ? -7.100 -4.861 -21.195 1.00 89.12 89 GLN A O 1
ATOM 741 N N . THR A 1 90 ? -6.543 -4.512 -23.343 1.00 88.12 90 THR A N 1
ATOM 742 C CA . THR A 1 90 ? -5.103 -4.679 -23.158 1.00 88.12 90 THR A CA 1
ATOM 743 C C . THR A 1 90 ? -4.484 -3.339 -22.779 1.00 88.12 90 THR A C 1
ATOM 745 O O . THR A 1 90 ? -4.641 -2.354 -23.496 1.00 88.12 90 THR A O 1
ATOM 748 N N . ASN A 1 91 ? -3.747 -3.313 -21.669 1.00 91.62 91 ASN A N 1
ATOM 749 C CA . ASN A 1 91 ? -2.979 -2.141 -21.235 1.00 91.62 91 ASN A CA 1
ATOM 750 C C . ASN A 1 91 ? -1.562 -2.111 -21.829 1.00 91.62 91 ASN A C 1
ATOM 752 O O . ASN A 1 91 ? -0.793 -1.215 -21.510 1.00 91.62 91 ASN A O 1
ATOM 756 N N . TRP A 1 92 ? -1.194 -3.103 -22.637 1.00 90.94 92 TRP A N 1
ATOM 757 C CA . TRP A 1 92 ? 0.121 -3.203 -23.260 1.00 90.94 92 TRP A CA 1
ATOM 758 C C . TRP A 1 92 ? 0.013 -2.833 -24.736 1.00 90.94 92 TRP A C 1
ATOM 760 O O . TRP A 1 92 ? -0.809 -3.397 -25.458 1.00 90.94 92 TRP A O 1
ATOM 770 N N . GLU A 1 93 ? 0.840 -1.890 -25.172 1.00 90.81 93 GLU A N 1
ATOM 771 C CA . GLU A 1 93 ? 0.939 -1.422 -26.554 1.00 90.81 93 GLU A CA 1
ATOM 772 C C . GLU A 1 93 ? 2.325 -1.779 -27.107 1.00 90.81 93 GLU A C 1
ATOM 774 O O . GLU A 1 93 ? 3.322 -1.676 -26.392 1.00 90.81 93 GLU A O 1
ATOM 779 N N . GLY A 1 94 ? 2.409 -2.225 -28.361 1.00 87.44 94 GLY A N 1
ATOM 780 C CA . GLY A 1 94 ? 3.675 -2.621 -28.980 1.00 87.44 94 GLY A CA 1
ATOM 781 C C . GLY A 1 94 ? 3.571 -3.910 -29.800 1.00 87.44 94 GLY A C 1
ATOM 782 O O . GLY A 1 94 ? 2.462 -4.322 -30.155 1.00 87.44 94 GLY A O 1
ATOM 783 N N . PRO A 1 95 ? 4.711 -4.549 -30.121 1.00 88.94 95 PRO A N 1
ATOM 784 C CA . PRO A 1 95 ? 6.069 -4.235 -29.653 1.00 88.94 95 PRO A CA 1
ATOM 785 C C . PRO A 1 95 ? 6.690 -2.990 -30.315 1.00 88.94 95 PRO A C 1
ATOM 787 O O . PRO A 1 95 ? 6.530 -2.777 -31.515 1.00 88.94 95 PRO A O 1
ATOM 790 N N . TYR A 1 96 ? 7.453 -2.213 -29.544 1.00 88.00 96 TYR A N 1
ATOM 791 C CA . TYR A 1 96 ? 8.280 -1.096 -30.019 1.00 88.00 96 TYR A CA 1
ATOM 792 C C . TYR A 1 96 ? 9.767 -1.455 -29.967 1.00 88.00 96 TYR A C 1
ATOM 794 O O . TYR A 1 96 ? 10.177 -2.271 -29.146 1.00 88.00 96 TYR A O 1
ATOM 802 N N . SER A 1 97 ? 10.575 -0.829 -30.822 1.00 87.31 97 SER A N 1
ATOM 803 C CA . SER A 1 97 ? 12.038 -0.908 -30.740 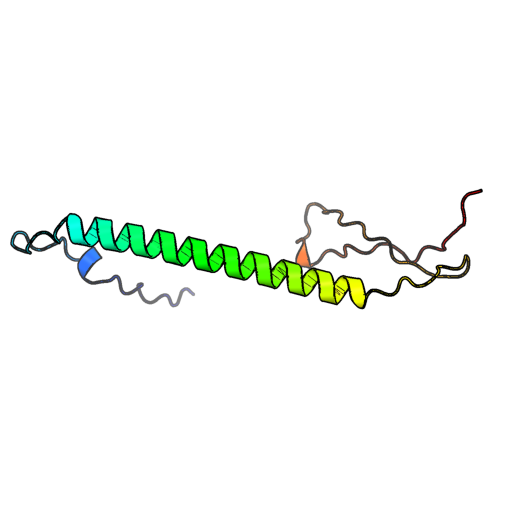1.00 87.31 97 SER A CA 1
ATOM 804 C C . SER A 1 97 ? 12.570 0.206 -29.846 1.00 87.31 97 SER A C 1
ATOM 806 O O . SER A 1 97 ? 12.184 1.367 -30.012 1.00 87.31 97 SER A O 1
ATOM 808 N N . HIS A 1 98 ? 13.452 -0.141 -28.912 1.00 79.19 98 HIS A N 1
ATOM 809 C CA . HIS A 1 98 ? 14.155 0.841 -28.095 1.00 79.19 98 HIS A CA 1
ATOM 810 C C . HIS A 1 98 ? 15.132 1.650 -28.968 1.00 79.19 98 HIS A C 1
ATOM 812 O O . HIS A 1 98 ? 15.879 1.085 -29.758 1.00 79.19 98 HIS A O 1
ATOM 818 N N . LYS A 1 99 ? 15.134 2.980 -28.845 1.00 79.12 99 LYS A N 1
ATOM 819 C CA . LYS A 1 99 ? 16.154 3.852 -29.447 1.00 79.12 99 LYS A CA 1
ATOM 820 C C . LYS A 1 99 ? 16.807 4.635 -28.318 1.00 79.12 99 LYS A C 1
ATOM 822 O O . LYS A 1 99 ? 16.080 5.247 -27.538 1.00 79.12 99 LYS A O 1
ATOM 827 N N . LYS A 1 100 ? 18.139 4.625 -28.217 1.00 69.88 100 LYS A N 1
ATOM 828 C CA . LYS A 1 100 ? 18.835 5.554 -27.320 1.00 69.88 100 LYS A CA 1
ATOM 829 C C . LYS A 1 100 ? 18.659 6.974 -27.854 1.00 69.88 100 LYS A C 1
ATOM 831 O O . LYS A 1 100 ? 18.855 7.221 -29.040 1.00 69.88 100 LYS A O 1
ATOM 836 N N . THR A 1 101 ? 18.248 7.881 -26.982 1.00 66.31 101 THR A N 1
ATOM 837 C CA . THR A 1 101 ? 18.235 9.319 -27.257 1.00 66.31 101 THR A CA 1
ATOM 838 C C . THR A 1 101 ? 19.636 9.863 -26.962 1.00 66.31 101 THR A C 1
ATOM 840 O O . THR A 1 101 ? 20.169 9.555 -25.895 1.00 66.31 101 THR A O 1
ATOM 843 N N . GLU A 1 102 ? 20.230 10.593 -27.911 1.00 47.72 102 GLU A N 1
ATOM 844 C CA . GLU A 1 102 ? 21.513 11.312 -27.759 1.00 47.72 102 GLU A CA 1
ATOM 845 C C . GLU A 1 102 ? 21.421 12.490 -26.779 1.00 47.72 102 GLU A C 1
ATOM 847 O O . GLU A 1 102 ? 20.338 13.123 -26.710 1.00 47.72 102 GLU A O 1
#